Protein AF-A0A850M3A0-F1 (afdb_monomer)

Radius of gyration: 22.1 Å; Cα contacts (8 Å, |Δi|>4): 94; chains: 1; bounding box: 36×18×68 Å

Sequence (76 aa):
MPAYIKPFIKGDKVEQITLIFEKPISIRELVSMIKKANGKPRHTHQFTSPHYVYSHGEIIAVMLRCTCGRSKREFV

pLDDT: mean 82.3, std 8.62, range [57.62, 93.5]

Structure (mmCIF, N/CA/C/O backbone):
data_AF-A0A850M3A0-F1
#
_en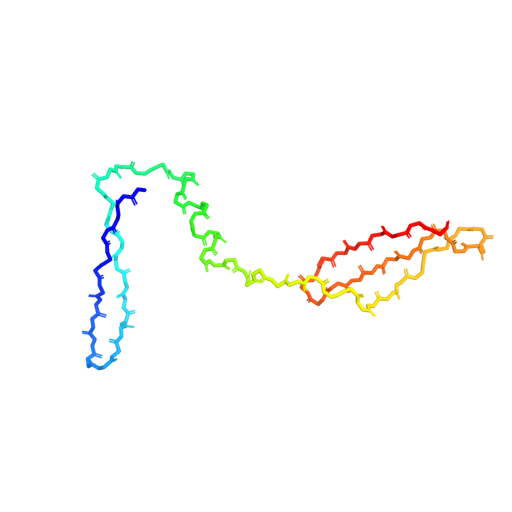try.id   AF-A0A850M3A0-F1
#
loop_
_atom_site.group_PDB
_atom_site.id
_atom_site.type_symbol
_atom_site.label_atom_id
_atom_site.label_alt_id
_atom_site.label_comp_id
_atom_site.label_asym_id
_atom_site.label_entity_id
_atom_site.label_seq_id
_atom_site.pdbx_PDB_ins_code
_atom_site.Cartn_x
_atom_site.Cartn_y
_atom_site.Cartn_z
_atom_site.occupancy
_atom_site.B_iso_or_equiv
_atom_site.auth_seq_id
_atom_site.auth_comp_id
_atom_site.auth_asym_id
_atom_site.auth_atom_id
_atom_site.pdbx_PDB_model_num
ATOM 1 N N . MET A 1 1 ? -12.566 11.577 9.359 1.00 59.56 1 MET A N 1
ATOM 2 C CA . MET A 1 1 ? -13.282 10.707 10.314 1.00 59.56 1 MET A CA 1
ATOM 3 C C . MET A 1 1 ? -12.486 10.695 11.599 1.00 59.56 1 MET A C 1
ATOM 5 O O . MET A 1 1 ? -11.316 10.331 11.522 1.00 59.56 1 MET A O 1
ATOM 9 N N . PRO A 1 2 ? -13.053 11.151 12.723 1.00 65.50 2 PRO A N 1
ATOM 10 C CA . PRO A 1 2 ? -12.400 11.000 14.014 1.00 65.50 2 PRO A CA 1
ATOM 11 C C . PRO A 1 2 ? -12.321 9.507 14.362 1.00 65.50 2 PRO A C 1
ATOM 13 O O . PRO A 1 2 ? -13.296 8.763 14.235 1.00 65.50 2 PRO A O 1
ATOM 16 N N . ALA A 1 3 ? -11.121 9.059 14.703 1.00 80.31 3 ALA A N 1
ATOM 17 C CA . ALA A 1 3 ? -10.842 7.721 15.190 1.00 80.31 3 ALA A CA 1
ATOM 18 C C . ALA A 1 3 ? -9.823 7.851 16.318 1.00 80.31 3 ALA A C 1
ATOM 20 O O . ALA A 1 3 ? -8.901 8.666 16.234 1.00 80.31 3 ALA A O 1
ATOM 21 N N . TYR A 1 4 ? -9.992 7.047 17.357 1.00 87.00 4 TYR A N 1
ATOM 22 C CA . TYR A 1 4 ? -9.098 7.029 18.501 1.00 87.00 4 TYR A CA 1
ATOM 23 C C . TYR A 1 4 ? -8.155 5.840 18.405 1.00 87.00 4 TYR A C 1
ATOM 25 O O . TYR A 1 4 ? -8.537 4.739 18.000 1.00 87.00 4 TYR A O 1
ATOM 33 N N . ILE A 1 5 ? -6.909 6.079 18.795 1.00 87.94 5 ILE A N 1
ATOM 34 C CA . ILE A 1 5 ? -5.860 5.070 18.854 1.00 87.94 5 ILE A CA 1
ATOM 35 C C . ILE A 1 5 ? -5.675 4.708 20.322 1.00 87.94 5 ILE A C 1
ATOM 37 O O . ILE A 1 5 ? -5.312 5.562 21.128 1.00 87.94 5 ILE A O 1
ATOM 41 N N . LYS A 1 6 ? -5.903 3.441 20.666 1.00 90.94 6 LYS A N 1
ATOM 42 C CA . LYS A 1 6 ? -5.591 2.904 21.990 1.00 90.94 6 LYS A CA 1
ATOM 43 C C . LYS A 1 6 ? -4.396 1.953 21.875 1.00 90.94 6 LYS A C 1
ATOM 45 O O . LYS A 1 6 ? -4.576 0.827 21.400 1.00 90.94 6 LYS A O 1
ATOM 50 N N . PRO A 1 7 ? -3.181 2.386 22.253 1.00 90.44 7 PRO A N 1
ATOM 51 C CA . PRO A 1 7 ? -2.019 1.511 22.272 1.00 90.44 7 PRO A CA 1
ATOM 52 C C . PRO A 1 7 ? -2.063 0.578 23.488 1.00 90.44 7 PRO A C 1
ATOM 54 O O . PRO A 1 7 ? -2.551 0.943 24.557 1.00 90.44 7 PRO A O 1
ATOM 57 N N . PHE A 1 8 ? -1.518 -0.619 23.325 1.00 92.38 8 P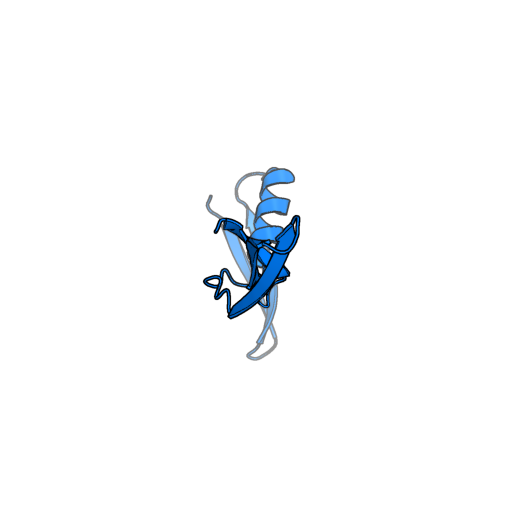HE A N 1
ATOM 58 C CA . PHE A 1 8 ? -1.181 -1.531 24.406 1.00 92.38 8 PHE A CA 1
ATOM 59 C C . PHE A 1 8 ? 0.337 -1.502 24.587 1.00 92.38 8 PHE A C 1
ATOM 61 O O . PHE A 1 8 ? 1.084 -1.848 23.666 1.00 92.38 8 PHE A O 1
ATOM 68 N N . ILE A 1 9 ? 0.779 -1.018 25.747 1.00 93.50 9 ILE A N 1
ATOM 69 C CA . ILE A 1 9 ? 2.187 -0.749 26.046 1.00 93.50 9 ILE A CA 1
ATOM 70 C C . ILE A 1 9 ? 2.685 -1.791 27.044 1.00 93.50 9 ILE A C 1
ATOM 72 O O . ILE A 1 9 ? 2.064 -1.993 28.088 1.00 93.50 9 ILE A O 1
ATOM 76 N N . LYS A 1 10 ? 3.821 -2.419 26.738 1.00 92.25 10 LYS A N 1
ATOM 77 C CA . LYS A 1 10 ? 4.532 -3.328 27.637 1.00 92.25 10 LYS A CA 1
ATOM 78 C C . LYS A 1 10 ? 5.975 -2.857 27.776 1.00 92.25 10 LYS A C 1
ATOM 80 O O . LYS A 1 10 ? 6.762 -2.946 26.835 1.00 92.25 10 LYS A O 1
ATOM 85 N N . GLY A 1 11 ? 6.312 -2.342 28.956 1.00 91.56 11 GLY A N 1
ATOM 86 C CA . GLY A 1 11 ? 7.591 -1.666 29.175 1.00 91.56 11 GLY A CA 1
ATOM 87 C C . GLY A 1 11 ? 7.684 -0.389 28.338 1.00 91.56 11 GLY A C 1
ATOM 88 O O . GLY A 1 11 ? 6.805 0.464 28.413 1.00 91.56 11 GLY A O 1
ATOM 89 N N . ASP A 1 12 ? 8.731 -0.284 27.525 1.00 91.56 12 ASP A N 1
ATOM 90 C CA . ASP A 1 12 ? 9.004 0.824 26.603 1.00 91.56 12 ASP A CA 1
ATOM 91 C C . ASP A 1 12 ? 8.486 0.574 25.173 1.00 91.56 12 ASP A C 1
ATOM 93 O O . ASP A 1 12 ? 8.703 1.389 24.274 1.00 91.56 12 ASP A O 1
ATOM 97 N N . LYS A 1 13 ? 7.788 -0.546 24.942 1.00 86.81 13 LYS A N 1
ATOM 98 C CA . LYS A 1 13 ? 7.317 -0.957 23.614 1.00 86.81 13 LYS A CA 1
ATOM 99 C C . LYS A 1 13 ? 5.802 -0.914 23.501 1.00 86.81 13 LYS A C 1
ATOM 101 O O . LYS A 1 13 ? 5.076 -1.301 24.414 1.00 86.81 13 LYS A O 1
ATOM 106 N N . VAL A 1 14 ? 5.326 -0.513 22.325 1.00 89.25 14 VAL A N 1
ATOM 107 C CA . VAL A 1 14 ? 3.931 -0.698 21.909 1.00 89.25 14 VAL A CA 1
ATOM 108 C C . VAL A 1 14 ? 3.821 -2.070 21.244 1.00 89.25 14 VAL A C 1
ATOM 110 O O . VAL A 1 14 ? 4.394 -2.276 20.178 1.00 89.25 14 VAL A O 1
ATOM 113 N N . GLU A 1 15 ? 3.108 -3.010 21.864 1.00 91.19 15 GLU A N 1
ATOM 114 C CA . GLU A 1 15 ? 2.910 -4.357 21.298 1.00 91.19 15 GLU A CA 1
ATOM 115 C C . GLU A 1 15 ? 1.705 -4.410 20.352 1.00 91.19 15 GLU A C 1
ATOM 117 O O . GLU A 1 15 ? 1.711 -5.149 19.369 1.00 91.19 15 GLU A O 1
ATOM 122 N N . GLN A 1 16 ? 0.667 -3.617 20.626 1.00 88.81 16 GLN A N 1
ATOM 123 C CA . GLN A 1 16 ? -0.565 -3.622 19.842 1.00 88.81 16 GLN A CA 1
ATOM 124 C C . GLN A 1 16 ? -1.191 -2.230 19.786 1.00 88.81 16 GLN A C 1
ATOM 126 O O . GLN A 1 16 ? -1.055 -1.424 20.704 1.00 88.81 16 GLN A O 1
ATOM 131 N N . ILE A 1 17 ? -1.925 -1.958 18.708 1.00 88.19 17 ILE A N 1
ATOM 132 C CA . ILE A 1 17 ? -2.758 -0.767 18.563 1.00 88.19 17 ILE A CA 1
ATOM 133 C C . ILE A 1 17 ? -4.188 -1.201 18.247 1.00 88.19 17 ILE A C 1
ATOM 135 O O . ILE A 1 17 ? -4.418 -1.969 17.315 1.00 88.19 17 ILE A O 1
ATOM 139 N N . THR A 1 18 ? -5.149 -0.680 19.006 1.00 89.44 18 THR A N 1
ATOM 140 C CA . THR A 1 18 ? -6.579 -0.800 18.703 1.00 89.44 18 THR A CA 1
ATOM 141 C C . THR A 1 18 ? -7.083 0.513 18.114 1.00 89.44 18 THR A C 1
ATOM 143 O O . THR A 1 18 ? -6.866 1.577 18.693 1.00 89.44 18 THR A O 1
ATOM 146 N N . LEU A 1 19 ? -7.762 0.435 16.969 1.00 86.62 19 LEU A N 1
ATOM 147 C CA . LEU A 1 19 ? -8.437 1.566 16.332 1.00 86.62 19 LEU A CA 1
ATOM 148 C C . LEU A 1 19 ? -9.922 1.540 16.690 1.00 86.62 19 LEU A C 1
ATOM 150 O O . LEU A 1 19 ? -10.598 0.541 16.450 1.00 86.62 19 LEU A O 1
ATOM 154 N N . ILE A 1 20 ? -10.423 2.640 17.249 1.00 88.94 20 ILE A N 1
ATOM 155 C CA . ILE A 1 20 ? -11.826 2.803 17.638 1.00 88.94 20 ILE A CA 1
ATOM 156 C C . ILE A 1 20 ? -12.434 3.901 16.768 1.00 88.94 20 ILE A C 1
ATOM 158 O O . ILE A 1 20 ? -11.940 5.029 16.753 1.00 88.94 20 ILE A O 1
ATOM 162 N N . PHE A 1 21 ? -13.502 3.574 16.044 1.00 88.75 21 PHE A N 1
ATOM 163 C CA . PHE A 1 21 ? -14.205 4.507 15.164 1.00 88.75 21 PHE A CA 1
ATOM 164 C C . PHE A 1 21 ? -15.493 4.989 15.837 1.00 88.75 21 PHE A C 1
ATOM 166 O O . PHE A 1 21 ? -16.295 4.171 16.278 1.00 88.75 21 PHE A O 1
ATOM 173 N N . GLU A 1 22 ? -15.710 6.307 15.896 1.00 87.94 22 GLU A N 1
ATOM 174 C CA . GLU A 1 22 ? -16.929 6.897 16.487 1.00 87.94 22 GLU A CA 1
ATOM 175 C C . GLU A 1 22 ? -18.201 6.568 15.701 1.00 87.94 22 GLU A C 1
ATOM 177 O O . GLU A 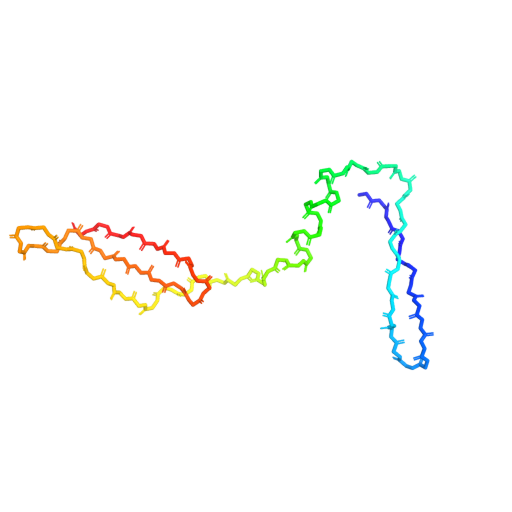1 22 ? -19.305 6.567 16.241 1.00 87.94 22 GLU A O 1
ATOM 182 N N . LYS A 1 23 ? -18.048 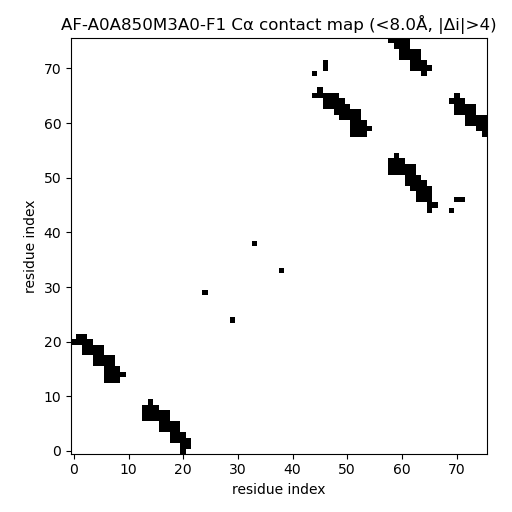6.319 14.401 1.00 88.62 23 LYS A N 1
ATOM 183 C CA . LYS A 1 23 ? -19.131 5.938 13.501 1.00 88.62 23 LYS A CA 1
ATOM 184 C C . LYS A 1 23 ? -18.792 4.600 12.856 1.00 88.62 23 LYS A C 1
ATOM 186 O O . LYS A 1 23 ? -17.613 4.366 12.569 1.00 88.62 23 LYS A O 1
ATOM 191 N N . PRO A 1 24 ? -19.796 3.747 12.586 1.00 87.81 24 PRO A N 1
ATOM 192 C CA . PRO A 1 24 ? -19.585 2.533 11.818 1.00 87.81 24 PRO A CA 1
ATOM 193 C C . PRO A 1 24 ? -18.912 2.866 10.489 1.00 87.81 24 PRO A C 1
ATOM 195 O O . PRO A 1 24 ? -19.306 3.809 9.801 1.00 87.81 24 PRO A O 1
ATOM 198 N N . ILE A 1 25 ? -17.893 2.090 10.143 1.00 88.06 25 ILE A N 1
ATOM 199 C CA . ILE A 1 25 ? -17.196 2.204 8.864 1.00 88.06 25 ILE A CA 1
ATOM 200 C C . ILE A 1 25 ? -17.661 1.087 7.942 1.00 88.06 25 ILE A C 1
ATOM 202 O O . ILE A 1 25 ? -17.974 -0.017 8.396 1.00 88.06 25 ILE A O 1
ATOM 206 N N . SER A 1 26 ? -17.678 1.341 6.637 1.00 91.56 26 SER A N 1
ATOM 207 C CA . SER A 1 26 ? -17.953 0.268 5.689 1.00 91.56 26 SER A CA 1
ATOM 208 C C . SER A 1 26 ? -16.767 -0.700 5.603 1.00 91.56 26 SER A C 1
ATOM 210 O O . SER A 1 26 ? -15.599 -0.311 5.712 1.00 91.56 26 SER A O 1
ATOM 212 N N . ILE A 1 27 ? -17.047 -1.974 5.315 1.00 88.75 27 ILE A N 1
ATOM 213 C CA . ILE A 1 27 ? -15.998 -2.981 5.071 1.00 88.75 27 ILE A CA 1
ATOM 214 C C . ILE A 1 27 ? -15.070 -2.529 3.928 1.00 88.75 27 ILE A C 1
ATOM 216 O O . ILE A 1 27 ? -13.858 -2.737 3.979 1.00 88.75 27 ILE A O 1
ATOM 220 N N . ARG A 1 28 ? -15.614 -1.850 2.908 1.00 88.44 28 ARG A N 1
ATOM 221 C CA . ARG A 1 28 ? -14.846 -1.323 1.769 1.00 88.44 28 ARG A CA 1
ATOM 222 C C . ARG A 1 28 ? -13.814 -0.279 2.202 1.00 88.44 28 ARG A C 1
ATOM 224 O O . ARG A 1 28 ? -12.678 -0.312 1.725 1.00 88.44 28 ARG A O 1
ATOM 231 N N . GLU A 1 29 ? -14.193 0.623 3.103 1.00 86.12 29 GLU A N 1
ATOM 232 C CA . GLU A 1 29 ? -13.288 1.626 3.669 1.00 86.12 29 GLU A CA 1
ATOM 233 C C . GLU A 1 29 ? -12.203 0.977 4.527 1.00 86.12 29 GLU A C 1
ATOM 235 O O . GLU A 1 29 ? -11.027 1.291 4.332 1.00 86.12 29 GLU A O 1
ATOM 240 N N . LEU A 1 30 ? -12.563 0.012 5.383 1.00 86.44 30 LEU A N 1
ATOM 241 C CA . LEU A 1 30 ? -11.600 -0.745 6.190 1.00 86.44 30 LEU A CA 1
ATOM 242 C C . LEU A 1 30 ? -10.555 -1.448 5.311 1.00 86.44 30 LEU A C 1
ATOM 244 O O . LEU A 1 30 ? -9.353 -1.294 5.525 1.00 86.44 30 LEU A O 1
ATOM 248 N N . VAL A 1 31 ? -10.990 -2.164 4.269 1.00 85.56 31 VAL A N 1
ATOM 249 C CA . VAL A 1 31 ? -10.086 -2.844 3.326 1.00 85.56 31 VAL A CA 1
ATOM 250 C C . VAL A 1 31 ? -9.177 -1.844 2.609 1.00 85.56 31 VAL A C 1
ATOM 252 O O . VAL A 1 31 ? -7.990 -2.111 2.427 1.00 85.56 31 VAL A O 1
ATOM 255 N N . SER A 1 32 ? -9.697 -0.679 2.216 1.00 84.38 32 SER A N 1
ATOM 256 C CA . SER A 1 32 ? -8.888 0.389 1.617 1.00 84.38 32 SER A CA 1
ATOM 257 C C . SER A 1 32 ? -7.842 0.933 2.598 1.00 84.38 32 SER A C 1
ATOM 259 O O . SER A 1 32 ? -6.692 1.140 2.209 1.00 84.38 32 SER A O 1
ATOM 261 N N . MET A 1 33 ? -8.199 1.130 3.870 1.00 82.94 33 MET A N 1
ATOM 262 C CA . MET A 1 33 ? -7.261 1.561 4.911 1.00 82.94 33 MET A CA 1
ATOM 263 C C . MET A 1 33 ? -6.163 0.523 5.149 1.00 82.94 33 MET A C 1
ATOM 265 O O . MET A 1 33 ? -4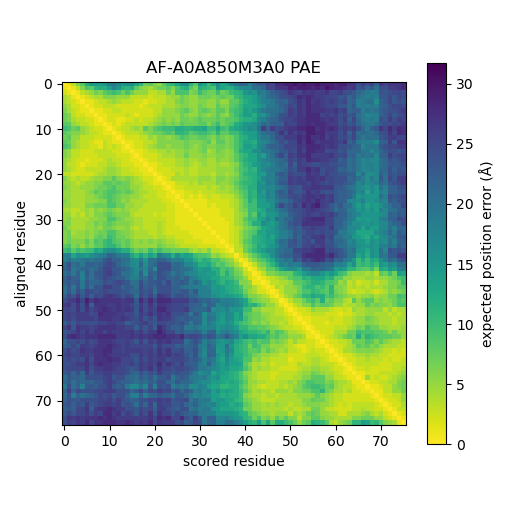.989 0.882 5.136 1.00 82.94 33 MET A O 1
ATOM 269 N N . ILE A 1 34 ? -6.517 -0.759 5.269 1.00 82.94 34 ILE A N 1
ATOM 270 C CA . ILE A 1 34 ? -5.549 -1.855 5.433 1.00 82.94 34 ILE A CA 1
ATOM 271 C C . ILE A 1 34 ? -4.619 -1.936 4.220 1.00 82.94 34 ILE A C 1
ATOM 273 O O . ILE A 1 34 ? -3.409 -2.046 4.382 1.00 82.94 34 ILE A O 1
ATOM 277 N N . LYS A 1 35 ? -5.144 -1.815 2.994 1.00 79.56 35 LYS A N 1
ATOM 278 C CA . LYS A 1 35 ? -4.319 -1.788 1.774 1.00 79.56 35 LYS A CA 1
ATOM 279 C C . LYS A 1 35 ? -3.381 -0.584 1.716 1.00 79.56 35 LYS A C 1
ATOM 281 O O . LYS A 1 35 ? -2.307 -0.701 1.139 1.00 79.56 35 LYS A O 1
ATOM 286 N N . LYS A 1 36 ? -3.770 0.562 2.283 1.00 77.88 36 LYS A N 1
ATOM 287 C CA . LYS A 1 36 ? -2.890 1.733 2.405 1.00 77.88 36 LYS A CA 1
ATOM 288 C C . LYS A 1 36 ? -1.817 1.523 3.473 1.00 77.88 36 LYS A C 1
ATOM 290 O O . LYS A 1 36 ? -0.675 1.873 3.217 1.00 77.88 36 LYS A O 1
ATOM 295 N N . ALA A 1 37 ? -2.171 0.938 4.618 1.00 75.94 37 ALA A N 1
ATOM 296 C CA . ALA A 1 37 ? -1.247 0.675 5.723 1.00 75.94 37 ALA A CA 1
ATOM 297 C C . ALA A 1 37 ? -0.227 -0.429 5.389 1.00 75.94 37 ALA A C 1
ATOM 299 O O . ALA A 1 37 ? 0.958 -0.272 5.651 1.00 75.94 37 ALA A O 1
ATOM 300 N N . ASN A 1 38 ? -0.680 -1.508 4.745 1.00 73.25 38 ASN A N 1
ATOM 301 C CA . ASN A 1 38 ? 0.167 -2.603 4.256 1.00 73.25 38 ASN A CA 1
ATOM 302 C C . ASN A 1 38 ? 0.761 -2.324 2.869 1.00 73.25 38 ASN A C 1
ATOM 304 O O . ASN A 1 38 ? 1.536 -3.124 2.341 1.00 73.25 38 ASN A O 1
ATOM 308 N N . GLY A 1 39 ? 0.354 -1.228 2.229 1.00 59.75 39 GLY A N 1
ATOM 309 C CA . GLY A 1 39 ? 0.843 -0.851 0.916 1.00 59.75 39 GLY A CA 1
ATOM 310 C C . GLY A 1 39 ? 2.327 -0.537 1.006 1.00 59.75 39 GLY A C 1
ATOM 311 O O . GLY A 1 39 ? 2.723 0.313 1.801 1.00 59.75 39 GLY A O 1
ATOM 312 N N . LYS A 1 40 ? 3.141 -1.210 0.178 1.00 60.59 40 LYS A N 1
ATOM 313 C CA . LYS A 1 40 ? 4.563 -0.879 -0.001 1.00 60.59 40 LYS A CA 1
ATOM 314 C C . LYS A 1 40 ? 4.712 0.646 -0.082 1.00 60.59 40 LYS A C 1
ATOM 316 O O . LYS A 1 40 ? 3.878 1.269 -0.752 1.00 60.59 40 LYS A O 1
ATOM 321 N N . PRO A 1 41 ? 5.735 1.243 0.558 1.00 57.62 41 PRO A N 1
ATOM 322 C CA . PRO A 1 41 ? 5.907 2.687 0.559 1.00 57.62 41 PRO A CA 1
ATOM 323 C C . PRO A 1 41 ? 5.770 3.210 -0.869 1.00 57.62 41 PRO A C 1
ATOM 325 O O . PRO A 1 41 ? 6.351 2.648 -1.809 1.00 57.62 41 PRO A O 1
ATOM 328 N N . ARG A 1 42 ? 4.938 4.247 -1.034 1.00 60.19 42 ARG A N 1
ATOM 329 C CA . ARG A 1 42 ? 4.878 5.012 -2.279 1.00 60.19 42 ARG A CA 1
ATOM 330 C C . ARG A 1 42 ? 6.295 5.516 -2.529 1.00 60.19 42 ARG A C 1
ATOM 332 O O . ARG A 1 42 ? 6.738 6.450 -1.876 1.00 60.19 42 ARG A O 1
ATOM 339 N N . HIS A 1 43 ? 7.009 4.847 -3.417 1.00 65.62 43 HIS A N 1
ATOM 340 C CA . HIS A 1 43 ? 8.323 5.254 -3.874 1.00 65.62 43 HIS A CA 1
ATOM 341 C C . HIS A 1 43 ? 8.162 5.815 -5.278 1.00 65.62 43 HIS A C 1
ATOM 343 O O . HIS A 1 43 ? 7.285 5.399 -6.043 1.00 65.62 43 HIS A O 1
ATOM 349 N N . THR A 1 44 ? 9.013 6.771 -5.615 1.00 72.50 44 THR A N 1
ATOM 350 C CA . THR A 1 44 ? 9.122 7.255 -6.983 1.00 72.50 44 THR A CA 1
ATOM 351 C C . THR A 1 44 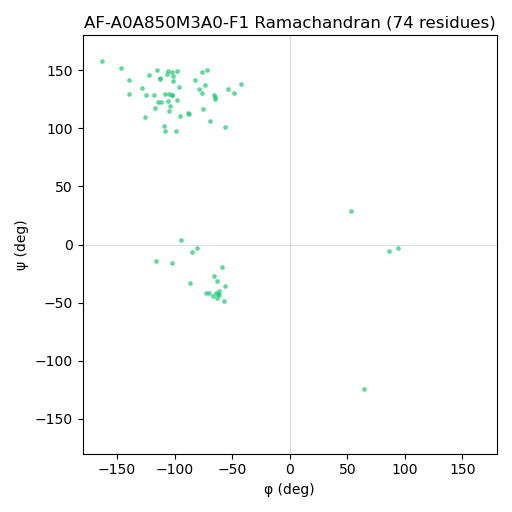? 9.647 6.113 -7.844 1.00 72.50 44 THR A C 1
ATOM 353 O O . THR A 1 44 ? 10.651 5.485 -7.508 1.00 72.50 44 THR A O 1
ATOM 356 N N . HIS A 1 45 ? 8.949 5.802 -8.936 1.00 76.44 45 HIS A N 1
ATOM 357 C CA . HIS A 1 45 ? 9.397 4.749 -9.838 1.00 76.44 45 HIS A CA 1
ATOM 358 C C . HIS A 1 45 ? 10.663 5.200 -10.557 1.00 76.44 45 HIS A C 1
ATOM 360 O O . HIS A 1 45 ? 10.600 6.018 -11.473 1.00 76.44 45 HIS A O 1
ATOM 366 N N . GLN A 1 46 ? 11.801 4.640 -10.154 1.00 76.62 46 GLN A N 1
ATOM 367 C CA . GLN A 1 46 ? 13.019 4.709 -10.941 1.00 76.62 46 GLN A CA 1
ATOM 368 C C . GLN A 1 46 ? 13.026 3.520 -11.900 1.00 76.62 46 GLN A C 1
ATOM 370 O O . GLN A 1 46 ? 13.034 2.357 -11.492 1.00 76.62 46 GLN A O 1
ATOM 375 N N . PHE A 1 47 ? 12.918 3.839 -13.181 1.00 80.00 47 PHE A N 1
ATOM 376 C CA . PHE A 1 47 ? 12.851 2.899 -14.286 1.00 80.00 47 PHE A CA 1
ATOM 377 C C . PHE A 1 47 ? 14.254 2.792 -14.894 1.00 80.00 47 PHE A C 1
ATOM 379 O O . PHE A 1 47 ? 14.659 3.676 -15.639 1.00 80.00 47 PHE A O 1
ATOM 386 N N . THR A 1 48 ? 15.022 1.767 -14.515 1.00 73.38 48 THR A N 1
ATOM 387 C CA . THR A 1 48 ? 16.470 1.691 -14.816 1.00 73.38 48 THR A CA 1
ATOM 388 C C . THR A 1 48 ? 16.868 0.530 -15.720 1.00 73.38 48 THR A C 1
ATOM 390 O O . THR A 1 48 ? 17.979 0.529 -16.238 1.00 73.38 48 THR A O 1
ATOM 393 N N . SER A 1 49 ? 15.990 -0.453 -15.931 1.00 72.31 49 SER A N 1
ATOM 394 C CA . SER A 1 49 ? 16.295 -1.636 -16.746 1.00 72.31 49 SER A CA 1
ATOM 395 C C . SER A 1 49 ? 15.542 -1.589 -18.080 1.00 72.31 49 SER A C 1
ATOM 397 O O . SER A 1 49 ? 14.357 -1.941 -18.092 1.00 72.31 49 SER A O 1
ATOM 399 N N . PRO A 1 50 ? 16.179 -1.139 -19.181 1.00 80.44 50 PRO A N 1
ATOM 400 C CA . PRO A 1 50 ? 15.581 -1.159 -20.509 1.00 80.44 50 PRO A CA 1
ATOM 401 C C . PRO A 1 50 ? 15.597 -2.565 -21.110 1.00 80.44 50 PRO A C 1
ATOM 403 O O . PRO A 1 50 ? 16.625 -3.235 -21.162 1.00 80.44 50 PRO A O 1
ATOM 406 N N . HIS A 1 51 ? 14.439 -2.991 -21.604 1.00 81.69 51 HIS A N 1
ATOM 407 C CA . HIS A 1 51 ? 14.270 -4.161 -22.454 1.00 81.69 51 HIS A CA 1
ATOM 408 C C . HIS A 1 51 ? 13.750 -3.704 -23.817 1.00 81.69 51 HIS A C 1
ATOM 410 O O . HIS A 1 51 ? 12.655 -3.149 -23.909 1.00 81.69 51 HIS A O 1
ATOM 416 N N . TYR A 1 52 ? 14.527 -3.932 -24.870 1.00 87.00 52 TYR A N 1
ATOM 417 C CA . TYR A 1 52 ? 14.153 -3.551 -26.229 1.00 87.00 52 TYR A CA 1
ATOM 418 C C . TYR A 1 52 ? 13.155 -4.550 -26.817 1.00 87.00 52 TYR A C 1
ATOM 420 O O . TYR A 1 52 ? 13.331 -5.764 -26.707 1.00 87.00 52 TYR A O 1
ATOM 428 N N . VAL A 1 53 ? 12.093 -4.031 -27.427 1.00 84.12 53 VAL A N 1
ATOM 429 C CA . VAL A 1 53 ? 11.083 -4.811 -28.143 1.00 84.12 53 VAL A CA 1
ATOM 430 C C . VAL A 1 53 ? 11.303 -4.599 -29.632 1.00 84.12 53 VAL A C 1
ATOM 432 O O . VAL A 1 53 ? 11.269 -3.460 -30.096 1.00 84.12 53 VAL A O 1
ATOM 435 N N . TYR A 1 54 ? 11.504 -5.692 -30.365 1.00 88.00 54 TYR A N 1
ATOM 436 C CA . TYR A 1 54 ? 11.806 -5.663 -31.793 1.00 88.00 54 TYR A CA 1
ATOM 437 C C . TYR A 1 54 ? 10.613 -6.119 -32.637 1.00 88.00 54 TYR A C 1
ATOM 439 O O . TYR A 1 54 ? 9.868 -7.017 -32.240 1.00 88.00 54 TYR A O 1
ATOM 447 N N . SER A 1 55 ? 10.461 -5.536 -33.823 1.00 87.12 55 SER A N 1
ATOM 448 C CA . SER A 1 55 ? 9.583 -6.019 -34.889 1.00 87.12 55 SER A CA 1
ATOM 449 C C . SER A 1 55 ? 10.305 -5.856 -36.219 1.00 87.12 55 SER A C 1
ATOM 451 O O . SER A 1 55 ? 10.851 -4.795 -36.485 1.00 87.12 55 SER A O 1
ATOM 453 N N . HIS A 1 56 ? 10.354 -6.911 -37.035 1.00 88.12 56 HIS A N 1
ATOM 454 C CA . HIS A 1 56 ? 11.032 -6.896 -38.343 1.00 88.12 56 HIS A CA 1
ATOM 455 C C . HIS A 1 56 ? 12.505 -6.430 -38.306 1.00 88.12 56 HIS A C 1
ATOM 457 O O . HIS A 1 56 ? 13.017 -5.898 -39.282 1.00 88.12 56 HIS A O 1
ATOM 463 N N . GLY A 1 57 ? 13.200 -6.650 -37.184 1.00 85.94 57 GLY A N 1
ATOM 464 C CA . GLY A 1 57 ? 14.589 -6.214 -36.993 1.00 85.94 57 GLY A CA 1
ATOM 465 C C . GLY A 1 57 ? 14.744 -4.782 -36.469 1.00 85.94 57 GLY A C 1
ATOM 466 O O . GLY A 1 57 ? 15.850 -4.399 -36.100 1.00 85.94 57 GLY A O 1
ATOM 467 N N . GLU A 1 58 ? 13.654 -4.023 -36.344 1.00 83.19 58 GLU A N 1
ATOM 468 C CA . GLU A 1 58 ? 13.652 -2.655 -35.821 1.00 83.19 58 GLU A CA 1
ATOM 469 C C . GLU A 1 58 ? 13.178 -2.610 -34.365 1.00 83.19 58 GLU A C 1
ATOM 471 O O . GLU A 1 58 ? 12.304 -3.379 -33.956 1.00 83.19 58 GLU A O 1
ATOM 476 N N . ILE A 1 59 ? 13.749 -1.707 -33.560 1.00 85.12 59 ILE A N 1
ATOM 477 C CA . ILE A 1 59 ? 13.279 -1.456 -32.191 1.00 85.12 59 ILE A CA 1
ATOM 478 C C . ILE A 1 59 ? 11.992 -0.638 -32.280 1.00 85.12 59 ILE A C 1
ATOM 480 O O . ILE A 1 59 ? 12.020 0.505 -32.715 1.00 85.12 59 ILE A O 1
ATOM 484 N N . ILE A 1 60 ? 10.881 -1.203 -31.812 1.00 86.44 60 ILE A N 1
ATOM 485 C CA . ILE A 1 60 ? 9.566 -0.541 -31.821 1.00 86.44 60 ILE A CA 1
ATOM 486 C C . ILE A 1 60 ? 9.155 0.011 -30.452 1.00 86.44 60 ILE A C 1
ATOM 488 O O . ILE A 1 60 ? 8.194 0.772 -30.342 1.00 86.44 60 ILE A O 1
ATOM 492 N N . ALA A 1 61 ? 9.812 -0.428 -29.375 1.00 85.94 61 ALA A N 1
ATOM 493 C CA . ALA A 1 61 ? 9.566 0.080 -28.030 1.00 85.94 61 ALA A CA 1
ATOM 494 C C . ALA A 1 61 ? 10.697 -0.276 -27.058 1.00 85.94 61 ALA A C 1
ATOM 496 O O . ALA A 1 61 ? 11.385 -1.286 -27.213 1.00 85.94 61 ALA A O 1
ATOM 497 N N . VAL A 1 62 ? 10.796 0.501 -25.982 1.00 87.44 62 VAL A N 1
ATOM 498 C CA . VAL A 1 62 ? 11.610 0.211 -24.803 1.00 87.44 62 VAL A CA 1
ATOM 499 C C . VAL A 1 62 ? 10.684 -0.058 -23.617 1.00 87.44 62 VAL A C 1
ATOM 501 O O . VAL A 1 62 ? 9.832 0.751 -23.253 1.00 87.44 62 VAL A O 1
ATOM 504 N N . MET A 1 63 ? 10.831 -1.231 -23.009 1.00 86.19 63 MET A N 1
ATOM 505 C CA . MET A 1 63 ? 10.159 -1.620 -21.774 1.00 86.19 63 MET A CA 1
ATOM 506 C C . MET A 1 63 ? 11.086 -1.349 -20.596 1.00 86.19 63 MET A C 1
ATOM 508 O O . MET A 1 63 ? 12.081 -2.045 -20.415 1.00 86.19 63 MET A O 1
ATOM 512 N N . LEU A 1 64 ? 10.748 -0.368 -19.768 1.00 86.31 64 LEU A N 1
ATOM 513 C CA . LEU A 1 64 ? 11.486 -0.066 -18.552 1.00 86.31 64 LEU A CA 1
ATOM 514 C C . LEU A 1 64 ? 10.829 -0.740 -17.346 1.00 86.31 64 LEU A C 1
ATOM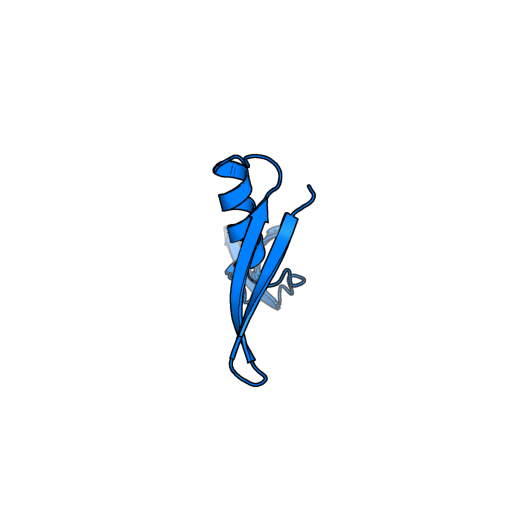 516 O O . LEU A 1 64 ? 9.608 -0.677 -17.176 1.00 86.31 64 LEU A O 1
ATOM 520 N N . ARG A 1 65 ? 11.630 -1.354 -16.469 1.00 83.75 65 ARG A N 1
ATOM 521 C CA . ARG A 1 65 ? 11.152 -1.944 -15.206 1.00 83.75 65 ARG A CA 1
ATOM 522 C C . ARG A 1 65 ? 11.676 -1.197 -13.985 1.00 83.75 65 ARG A C 1
ATOM 524 O O . ARG A 1 65 ? 12.820 -0.757 -13.944 1.00 83.75 65 ARG A O 1
ATOM 531 N N . CYS A 1 66 ? 10.810 -1.081 -12.984 1.00 82.88 66 CYS A N 1
ATOM 532 C CA . CYS A 1 66 ? 11.150 -0.651 -11.635 1.00 82.88 66 CYS A CA 1
ATOM 533 C C . CYS A 1 66 ? 11.331 -1.887 -10.739 1.00 82.88 66 CYS A C 1
ATOM 535 O O . CYS A 1 66 ? 10.639 -2.892 -10.919 1.00 82.88 66 CYS A O 1
ATOM 537 N N . THR A 1 67 ? 12.197 -1.806 -9.728 1.00 77.00 67 THR A N 1
ATOM 538 C CA . THR A 1 67 ? 12.471 -2.895 -8.765 1.00 77.00 67 THR A CA 1
ATOM 539 C C . THR A 1 67 ? 11.233 -3.359 -7.990 1.00 77.00 67 THR A C 1
ATOM 541 O O . THR A 1 67 ? 11.192 -4.475 -7.481 1.00 77.00 67 THR A O 1
ATOM 544 N N . CYS A 1 68 ? 10.175 -2.547 -7.941 1.00 75.75 68 CYS A N 1
ATOM 545 C CA . CYS A 1 68 ? 8.893 -2.923 -7.350 1.00 75.75 68 CYS A CA 1
ATOM 546 C C . CYS A 1 68 ? 7.986 -3.781 -8.248 1.00 75.75 68 CYS A C 1
ATOM 548 O O . CYS A 1 68 ? 6.897 -4.155 -7.808 1.00 75.75 68 CYS A O 1
ATOM 550 N N . GLY A 1 69 ? 8.400 -4.067 -9.487 1.00 76.38 69 GLY A N 1
ATOM 5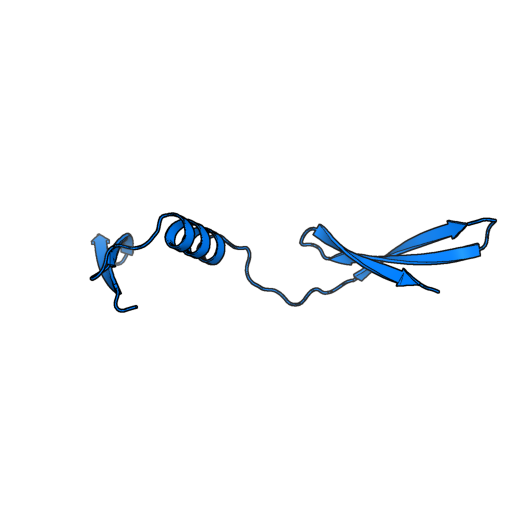51 C CA . GLY A 1 69 ? 7.650 -4.864 -10.462 1.00 76.38 69 GLY A CA 1
ATOM 552 C C . GLY A 1 69 ? 6.777 -4.052 -11.424 1.00 76.38 69 GLY A C 1
ATOM 553 O O . GLY A 1 69 ? 6.177 -4.625 -12.332 1.00 76.38 69 GLY A O 1
ATOM 554 N N . ARG A 1 70 ? 6.707 -2.720 -11.280 1.00 81.06 70 ARG A N 1
ATOM 555 C CA . ARG A 1 70 ? 5.996 -1.864 -12.244 1.00 81.06 70 ARG A CA 1
ATOM 556 C C . ARG A 1 70 ? 6.802 -1.746 -13.539 1.00 81.06 70 ARG A C 1
ATOM 558 O O . ARG A 1 70 ? 8.016 -1.555 -13.492 1.00 81.06 70 ARG A O 1
ATOM 565 N N . SER A 1 71 ? 6.124 -1.826 -14.680 1.00 84.88 71 SER A N 1
ATOM 566 C CA . SER A 1 71 ? 6.716 -1.625 -16.006 1.00 84.88 71 SER A CA 1
ATOM 567 C C . SER A 1 71 ? 6.123 -0.396 -16.698 1.00 84.88 71 SER A C 1
ATOM 569 O O . SER A 1 71 ? 4.975 -0.024 -16.445 1.00 84.88 71 SER A O 1
ATOM 571 N N . LYS A 1 72 ? 6.928 0.251 -17.542 1.00 84.25 72 LYS A N 1
ATOM 572 C CA . LYS A 1 72 ? 6.543 1.357 -18.422 1.00 84.25 72 LYS A CA 1
ATOM 573 C C . LYS A 1 72 ? 7.004 1.013 -19.835 1.00 84.25 72 LYS A C 1
ATOM 575 O O . LYS A 1 72 ? 8.130 0.559 -20.006 1.00 84.25 72 LYS A O 1
ATOM 580 N N . ARG A 1 73 ? 6.139 1.217 -20.827 1.00 83.94 73 ARG A N 1
ATOM 581 C CA . ARG A 1 73 ? 6.473 1.063 -22.247 1.00 83.94 73 ARG A CA 1
ATOM 582 C C . ARG A 1 73 ? 6.612 2.446 -22.871 1.00 83.94 73 ARG A C 1
ATOM 584 O O . ARG A 1 73 ? 5.711 3.266 -22.717 1.00 83.94 73 ARG A O 1
ATOM 591 N N . GLU A 1 74 ? 7.715 2.676 -23.563 1.00 83.44 74 GLU A N 1
ATOM 592 C CA . GLU A 1 74 ? 7.973 3.876 -24.359 1.00 83.44 74 GLU A CA 1
ATOM 593 C C . GLU A 1 74 ? 8.132 3.449 -25.819 1.00 83.44 74 GLU A C 1
ATOM 595 O O . GLU A 1 74 ? 8.840 2.484 -26.098 1.00 83.44 74 GLU A O 1
ATOM 600 N N . PHE A 1 75 ? 7.403 4.091 -26.731 1.00 78.06 75 PHE A N 1
ATOM 601 C CA . PHE A 1 75 ? 7.523 3.833 -28.168 1.00 78.06 75 PHE A CA 1
ATOM 602 C C . PHE A 1 75 ? 8.713 4.623 -28.719 1.00 78.06 75 PHE A C 1
ATOM 604 O O . PHE A 1 75 ? 8.958 5.736 -28.250 1.00 78.06 75 PHE A O 1
ATOM 611 N N . VAL A 1 76 ? 9.449 4.008 -29.648 1.00 68.06 76 VAL A N 1
ATOM 612 C CA . VAL A 1 7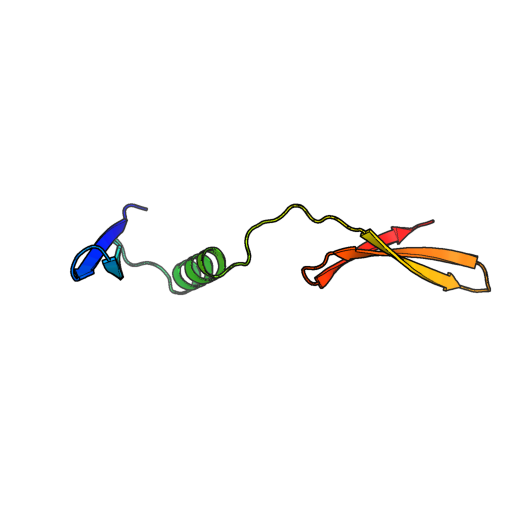6 ? 10.565 4.633 -30.380 1.00 68.06 76 VAL A CA 1
ATOM 613 C C . VAL A 1 76 ? 10.035 5.224 -31.676 1.00 68.06 76 VAL A C 1
ATOM 615 O O . VAL A 1 76 ? 9.156 4.567 -32.278 1.00 68.06 76 VAL A O 1
#

Solvent-accessible surface area (backbone atoms only — not comparable to full-atom values): 4901 Å² total; per-residue (Å²): 131,75,62,49,79,48,71,42,70,58,90,98,41,74,79,45,76,46,81,46,62,84,58,93,74,54,71,68,55,53,53,51,51,50,52,58,72,72,39,74,78,91,66,84,83,60,65,77,47,78,42,81,39,72,55,99,88,39,71,53,27,39,38,26,36,24,98,88,73,54,73,47,80,43,77,104

Foldseek 3Di:
DDKDWDFDDDDPDGPDIDIGDPDDDDPVVVVVVVCVVPPDPPDDFDFDDWDFDDDPRDGQWTWTAGPVGDIDIDGD

Secondary structure (DSSP, 8-state):
--EEEEEEEETTEEEEEEEEESSPPPHHHHHHHHHHHSS---------EEEEEEETTEEEEEEEE-TTS-EEEEE-

Mean predicted aligned error: 13.34 Å

Nearest PDB structures (foldseek):
  3ab1-assembly1_B  TM=4.017E-01  e=1.654E+00  Chlorobaculum tepidum
  5ygq-assembly1_B  TM=4.012E-01  e=1.467E+00  Rhodopseudomonas palustris CGA009
  4agf-assembly1_G  TM=3.543E-01  e=8.331E+00  Escherichia coli
  8ddj-assembly1_A  TM=3.625E-01  e=9.391E+00  Escherichia coli K-12